Protein AF-A0A1B9MXM8-F1 (afdb_monomer_lite)

pLDDT: mean 85.86, std 11.59, range [47.12, 95.81]

Sequence (117 aa):
MNIDLSWLSRQSGGNKYLLGYLFISTKNNDLFGFISNVSNIQEVKENRKIFLTEQAITQIMEQDETFGALVGGEFLYFAMPIIIEALKVFQVEDKIYLDKNSIIILYENDDTQKILI

Foldseek 3Di:
DAQDCVQQADDDPHFGKHKWFKWWFADPNDIWIWTARDQDPVPGDQSRIATEDPVRVVQCQVQPPDPHFDPPDRTRGRRFIKMKGPFDWDDDDSHIYTDQAIWIWTDDDPDIGITGD

Structure (mmCIF,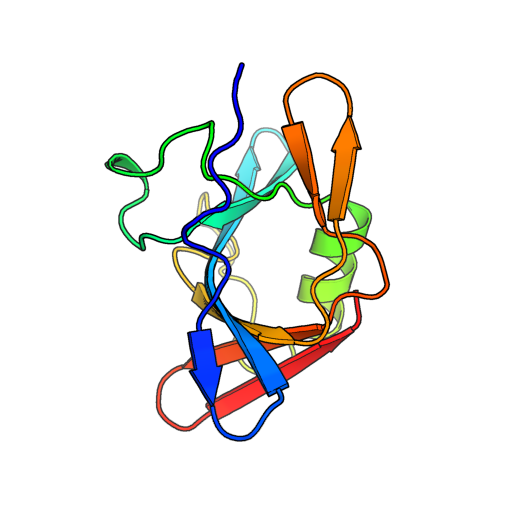 N/CA/C/O backbone):
data_AF-A0A1B9MXM8-F1
#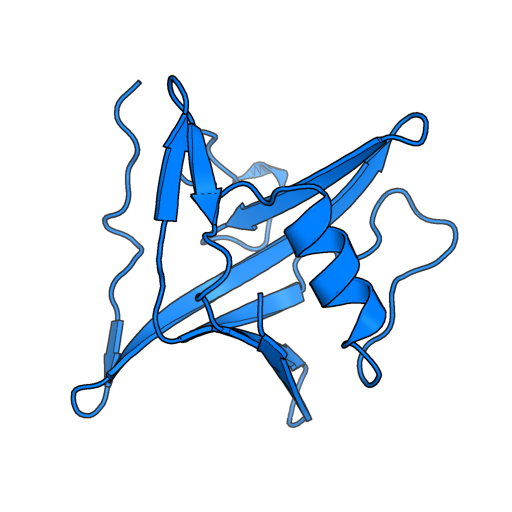
_entry.id   AF-A0A1B9MXM8-F1
#
loop_
_atom_site.group_PDB
_atom_site.id
_atom_site.type_symbol
_atom_site.label_atom_id
_atom_site.label_alt_id
_atom_site.label_comp_id
_atom_site.label_asym_id
_atom_site.label_entity_id
_atom_site.label_seq_id
_atom_site.pdbx_PDB_ins_code
_atom_site.Cartn_x
_atom_site.Cartn_y
_atom_site.Cartn_z
_atom_site.occupancy
_atom_site.B_iso_or_equiv
_atom_site.auth_seq_id
_atom_site.auth_comp_id
_atom_site.auth_asym_id
_atom_site.auth_atom_id
_atom_site.pdbx_PDB_model_num
ATOM 1 N N . MET A 1 1 ? -13.540 18.346 4.645 1.00 57.53 1 MET A N 1
ATOM 2 C CA . MET A 1 1 ? -12.063 18.411 4.589 1.00 57.53 1 MET A CA 1
ATOM 3 C C . MET A 1 1 ? -11.650 18.420 3.120 1.00 57.53 1 MET A C 1
ATOM 5 O O . MET A 1 1 ? -12.241 17.662 2.366 1.00 57.53 1 MET A O 1
ATOM 9 N N . ASN A 1 2 ? -10.712 19.274 2.688 1.00 67.88 2 ASN A N 1
ATOM 10 C CA . ASN A 1 2 ? -10.208 19.242 1.305 1.00 67.88 2 ASN A CA 1
ATOM 11 C C . ASN A 1 2 ? -9.070 18.219 1.213 1.00 67.88 2 ASN A C 1
ATOM 13 O O . ASN A 1 2 ? -8.026 18.409 1.846 1.00 67.88 2 ASN A O 1
ATOM 17 N N . ILE A 1 3 ? -9.281 17.140 0.457 1.00 67.00 3 ILE A N 1
ATOM 18 C CA . ILE A 1 3 ? -8.245 16.136 0.205 1.00 67.00 3 ILE A CA 1
ATOM 19 C C . ILE A 1 3 ? -7.244 16.704 -0.809 1.00 67.00 3 ILE A C 1
ATOM 21 O O . ILE A 1 3 ? -7.630 17.206 -1.865 1.00 67.00 3 ILE A O 1
ATOM 25 N N . ASP A 1 4 ? -5.957 16.653 -0.473 1.00 72.50 4 ASP A N 1
ATOM 26 C CA . ASP A 1 4 ? -4.874 17.130 -1.328 1.00 72.50 4 ASP A CA 1
ATOM 27 C C . ASP A 1 4 ? -4.276 15.954 -2.098 1.00 72.50 4 ASP A C 1
ATOM 29 O O . ASP A 1 4 ? -3.526 15.142 -1.556 1.00 72.50 4 ASP A O 1
ATOM 33 N N . LEU A 1 5 ? -4.617 15.895 -3.382 1.00 69.25 5 LEU A N 1
ATOM 34 C CA . LEU A 1 5 ? -4.137 14.899 -4.332 1.00 69.25 5 LEU A CA 1
ATOM 35 C C . LEU A 1 5 ? -3.076 15.449 -5.293 1.00 69.25 5 LEU A C 1
ATOM 37 O O . LEU A 1 5 ? -2.726 14.792 -6.268 1.00 69.25 5 LEU A O 1
ATOM 41 N N . SER A 1 6 ? -2.546 16.651 -5.053 1.00 72.19 6 SER A N 1
ATOM 42 C CA . SER A 1 6 ? -1.551 17.266 -5.948 1.00 72.19 6 SER A CA 1
ATOM 43 C C . SER A 1 6 ? -0.243 16.472 -6.032 1.00 72.19 6 SER A C 1
ATOM 45 O O . SER A 1 6 ? 0.456 16.520 -7.043 1.00 72.19 6 SER A O 1
ATOM 47 N N . TRP A 1 7 ? 0.056 15.677 -5.003 1.00 69.38 7 TRP A N 1
ATOM 48 C CA . TRP A 1 7 ? 1.182 14.747 -4.985 1.00 69.38 7 TRP A CA 1
ATOM 49 C C . TRP A 1 7 ? 0.982 13.535 -5.913 1.00 69.38 7 TRP A C 1
ATOM 51 O O . TRP A 1 7 ? 1.947 12.828 -6.196 1.00 69.38 7 TRP A O 1
ATOM 61 N N . LEU A 1 8 ? -0.234 13.318 -6.435 1.00 60.56 8 LEU A N 1
ATOM 62 C CA . LEU A 1 8 ? -0.593 12.178 -7.279 1.00 60.56 8 LEU A CA 1
ATOM 63 C C . LEU A 1 8 ? -0.211 12.332 -8.766 1.00 60.56 8 LEU A C 1
ATOM 65 O O . LEU A 1 8 ? -0.899 11.808 -9.641 1.00 60.56 8 LEU A O 1
ATOM 69 N N . SER A 1 9 ? 0.833 13.066 -9.142 1.00 55.34 9 SER A N 1
ATOM 70 C CA . SER A 1 9 ? 1.226 13.035 -10.558 1.00 55.34 9 SER A CA 1
ATOM 71 C C . SER A 1 9 ? 2.718 13.197 -10.777 1.00 55.34 9 SER A C 1
ATOM 73 O O . SER A 1 9 ? 3.280 14.283 -10.669 1.00 55.34 9 SER A O 1
ATOM 75 N N . ARG A 1 10 ? 3.355 12.090 -11.166 1.00 59.75 10 ARG A N 1
ATOM 76 C CA . ARG A 1 10 ? 4.565 12.117 -11.984 1.00 59.75 10 ARG A CA 1
ATOM 77 C C . ARG A 1 10 ? 4.245 11.489 -13.338 1.00 59.75 10 ARG A C 1
ATOM 79 O O . ARG A 1 10 ? 3.444 10.562 -13.437 1.00 59.75 10 ARG A O 1
ATOM 86 N N . GLN A 1 11 ? 4.821 12.057 -14.391 1.00 53.09 11 GLN A N 1
ATOM 87 C CA . GLN A 1 11 ? 4.706 11.547 -15.754 1.00 53.09 11 GLN A CA 1
ATOM 88 C C . GLN A 1 11 ? 6.096 11.118 -16.215 1.00 53.09 11 GLN A C 1
ATOM 90 O O . GLN A 1 11 ? 7.030 11.916 -16.168 1.00 53.09 11 GLN A O 1
ATOM 95 N N . SER A 1 12 ? 6.221 9.879 -16.684 1.00 47.12 12 SER A N 1
ATOM 96 C CA . SER A 1 12 ? 7.363 9.430 -17.483 1.00 47.12 12 SER A CA 1
ATOM 97 C C . SER A 1 12 ? 6.816 8.670 -18.684 1.00 47.12 12 SER A C 1
ATOM 99 O O . SER A 1 12 ? 5.977 7.785 -18.528 1.00 47.12 12 SER A O 1
ATOM 101 N N . GLY A 1 13 ? 7.216 9.066 -19.893 1.00 49.84 13 GLY A N 1
ATOM 102 C CA . GLY A 1 13 ? 6.861 8.349 -21.125 1.00 49.84 13 GLY A CA 1
ATOM 103 C C . GLY A 1 13 ? 5.360 8.225 -21.443 1.00 49.84 13 GLY A C 1
ATOM 104 O O . GLY A 1 13 ? 4.991 7.347 -22.212 1.00 49.84 13 GLY A O 1
ATOM 105 N N . GLY A 1 14 ? 4.486 9.063 -20.870 1.00 52.28 14 GLY A N 1
ATOM 106 C CA . GLY A 1 14 ? 3.036 9.048 -21.131 1.00 52.28 14 GLY A CA 1
ATOM 107 C C . GLY A 1 14 ? 2.195 8.185 -20.180 1.00 52.28 14 GLY A C 1
ATOM 108 O O . GLY A 1 14 ? 0.975 8.348 -20.150 1.00 52.28 14 GLY A O 1
ATOM 109 N N . ASN A 1 15 ? 2.816 7.356 -19.336 1.00 55.47 15 ASN A N 1
ATOM 110 C CA . ASN A 1 15 ? 2.116 6.620 -18.282 1.00 55.47 15 ASN A CA 1
ATOM 111 C C . ASN A 1 15 ? 2.106 7.433 -16.982 1.00 55.47 15 ASN A C 1
ATOM 113 O O . ASN A 1 15 ? 3.148 7.868 -16.486 1.00 55.47 15 ASN A O 1
ATOM 117 N N . LYS A 1 16 ? 0.908 7.658 -16.430 1.00 65.69 16 LYS A N 1
ATOM 118 C CA . LYS A 1 16 ? 0.740 8.255 -15.100 1.00 65.69 16 LYS A CA 1
ATOM 119 C C . LYS A 1 16 ? 0.955 7.162 -14.061 1.00 65.69 16 LYS A C 1
ATOM 121 O O . LYS A 1 16 ? 0.172 6.216 -14.008 1.00 65.69 16 LYS A O 1
ATOM 126 N N . TYR A 1 17 ? 1.991 7.315 -13.251 1.00 76.81 17 TYR A N 1
ATOM 127 C CA . TYR A 1 17 ? 2.253 6.453 -12.106 1.00 76.81 17 TYR A CA 1
ATOM 128 C C . TYR A 1 17 ? 2.478 7.300 -10.861 1.00 76.81 17 TYR A C 1
ATOM 130 O O . TYR A 1 17 ? 2.792 8.495 -10.935 1.00 76.81 17 TYR A O 1
ATOM 138 N N . LEU A 1 18 ? 2.304 6.665 -9.710 1.00 83.06 18 LEU A N 1
ATOM 139 C CA . LEU A 1 18 ? 2.455 7.294 -8.408 1.00 83.06 18 LEU A CA 1
ATOM 140 C C . LEU A 1 18 ? 3.544 6.612 -7.632 1.00 83.06 18 LEU A C 1
ATOM 142 O O . LEU A 1 18 ? 3.577 5.394 -7.609 1.00 83.06 18 LEU A O 1
ATOM 146 N N . LEU A 1 19 ? 4.376 7.396 -6.964 1.00 88.81 19 LEU A N 1
ATOM 147 C CA . LEU A 1 19 ? 5.274 6.874 -5.950 1.00 88.81 19 LEU A CA 1
ATOM 148 C C . LEU A 1 19 ? 4.643 7.126 -4.589 1.00 88.81 19 LEU A C 1
ATOM 150 O O . LEU A 1 19 ? 4.104 8.210 -4.343 1.00 88.81 19 LEU A O 1
ATOM 154 N N . GLY A 1 20 ? 4.721 6.137 -3.717 1.00 92.12 20 GLY A N 1
ATOM 155 C CA . GLY A 1 20 ? 4.204 6.247 -2.368 1.00 92.12 20 GLY A CA 1
ATOM 156 C C . GLY A 1 20 ? 4.820 5.219 -1.443 1.00 92.12 20 GLY A C 1
ATOM 157 O O . GLY A 1 20 ? 5.712 4.462 -1.816 1.00 92.12 20 GLY A O 1
ATOM 158 N N . TYR A 1 21 ? 4.302 5.217 -0.227 1.00 94.44 21 TYR A N 1
ATOM 159 C CA . TYR A 1 21 ? 4.673 4.297 0.826 1.00 94.44 21 TYR A CA 1
ATOM 160 C C . TYR A 1 21 ? 3.406 3.656 1.372 1.00 94.44 21 TYR A C 1
ATOM 162 O O . TYR A 1 21 ? 2.449 4.354 1.725 1.00 94.44 21 TYR A O 1
ATOM 170 N N . LEU A 1 22 ? 3.410 2.331 1.409 1.00 95.81 22 LEU A N 1
ATOM 171 C CA . LEU A 1 22 ? 2.351 1.495 1.936 1.00 95.81 22 LEU A CA 1
ATOM 172 C C . LEU A 1 22 ? 2.564 1.274 3.435 1.00 95.81 22 LEU A C 1
ATOM 174 O O . LEU A 1 22 ? 3.636 0.859 3.883 1.00 95.81 22 LEU A O 1
ATOM 178 N N . PHE A 1 23 ? 1.509 1.534 4.197 1.00 95.69 23 PHE A N 1
ATOM 179 C CA . PHE A 1 23 ? 1.421 1.230 5.615 1.00 95.69 23 PHE A CA 1
ATOM 180 C C . PHE A 1 23 ? 0.230 0.307 5.823 1.00 95.69 23 PHE A C 1
ATOM 182 O O . PHE A 1 23 ? -0.890 0.677 5.477 1.00 95.69 23 PHE A O 1
ATOM 189 N N . ILE A 1 24 ? 0.466 -0.870 6.393 1.00 95.31 24 ILE A N 1
ATOM 190 C CA . ILE A 1 24 ? -0.578 -1.805 6.813 1.00 95.31 24 ILE A CA 1
ATOM 191 C C . ILE A 1 24 ? -0.245 -2.239 8.233 1.00 95.31 24 ILE A C 1
ATOM 193 O O . ILE A 1 24 ? 0.864 -2.702 8.503 1.00 95.31 24 ILE A O 1
ATOM 197 N N . SER A 1 25 ? -1.200 -2.093 9.140 1.00 92.94 25 SER A N 1
ATOM 198 C CA . SER A 1 25 ? -1.082 -2.496 10.535 1.00 92.94 25 SER A CA 1
ATOM 199 C C . SER A 1 25 ? -2.295 -3.287 10.990 1.00 92.94 25 SER A C 1
ATOM 201 O O . SER A 1 25 ? -3.371 -3.241 10.390 1.00 92.94 25 SER A O 1
ATOM 203 N N . THR A 1 26 ? -2.096 -4.018 12.081 1.00 89.19 26 THR A N 1
ATOM 204 C CA . THR A 1 26 ? -3.183 -4.666 12.810 1.00 89.19 26 THR A CA 1
ATOM 205 C C . THR A 1 26 ? -3.327 -3.979 14.158 1.00 89.19 26 THR A C 1
ATOM 207 O O . THR A 1 26 ? -2.344 -3.762 14.869 1.00 89.19 26 THR A O 1
ATOM 210 N N . LYS A 1 27 ? -4.553 -3.616 14.531 1.00 81.81 27 LYS A N 1
ATOM 211 C CA . LYS A 1 27 ? -4.843 -3.084 15.864 1.00 81.81 27 LYS A CA 1
ATOM 212 C C . LYS A 1 27 ? -6.139 -3.692 16.363 1.00 81.81 27 LYS A C 1
ATOM 214 O O . LYS A 1 27 ? -7.173 -3.513 15.742 1.00 81.81 27 LYS A O 1
ATOM 219 N N . ASN A 1 28 ? -6.086 -4.393 17.495 1.00 83.69 28 ASN A N 1
ATOM 220 C CA . ASN A 1 28 ? -7.243 -5.087 18.077 1.00 83.69 28 ASN A CA 1
ATOM 221 C C . ASN A 1 28 ? -7.922 -6.086 17.115 1.00 83.69 28 ASN A C 1
ATOM 223 O O . ASN A 1 28 ? -9.140 -6.204 17.127 1.00 83.69 28 ASN A O 1
ATOM 227 N N . ASN A 1 29 ? -7.136 -6.810 16.312 1.00 81.19 29 ASN A N 1
ATOM 228 C CA . ASN A 1 29 ? -7.592 -7.700 15.230 1.00 81.19 29 ASN A CA 1
ATOM 229 C C . ASN A 1 29 ? -8.222 -7.002 14.012 1.00 81.19 29 ASN A C 1
ATOM 231 O O . ASN A 1 29 ? -8.575 -7.696 13.064 1.00 81.19 29 ASN A O 1
ATOM 235 N N . ASP A 1 30 ? -8.291 -5.670 13.987 1.00 86.25 30 ASP A N 1
ATOM 236 C CA . ASP A 1 30 ? -8.740 -4.931 12.810 1.00 86.25 30 ASP A CA 1
ATOM 237 C C . ASP A 1 30 ? -7.549 -4.607 11.899 1.00 86.25 30 ASP A C 1
ATOM 239 O O . ASP A 1 30 ? -6.505 -4.121 12.358 1.00 86.25 30 ASP A O 1
ATOM 243 N N . LEU A 1 31 ? -7.714 -4.864 10.599 1.00 90.69 31 LEU A N 1
ATOM 244 C CA . LEU A 1 31 ? -6.755 -4.484 9.566 1.00 90.69 31 LEU A CA 1
ATOM 245 C C . LEU A 1 31 ? -6.964 -3.024 9.174 1.00 90.69 31 LEU A C 1
ATOM 247 O O . LEU A 1 31 ? -8.055 -2.605 8.789 1.00 90.69 31 LEU A O 1
ATOM 251 N N . PHE A 1 32 ? -5.887 -2.249 9.228 1.00 92.81 32 PHE A N 1
ATOM 252 C CA . PHE A 1 32 ? -5.878 -0.868 8.780 1.00 92.81 32 PHE A CA 1
ATOM 253 C C . PHE A 1 32 ? -4.739 -0.652 7.796 1.00 92.81 32 PHE A C 1
ATOM 255 O O . PHE A 1 32 ? -3.610 -1.071 8.036 1.00 92.81 32 PHE A O 1
ATOM 262 N N . GLY A 1 33 ? -5.024 0.033 6.692 1.00 95.31 33 GLY A N 1
ATOM 263 C CA . GLY A 1 33 ? -4.029 0.281 5.665 1.00 95.31 33 GLY A CA 1
ATOM 264 C C . GLY A 1 33 ? -4.245 1.604 4.957 1.00 95.31 33 GLY A C 1
ATOM 265 O O . GLY A 1 33 ? -5.378 2.038 4.734 1.00 95.31 33 GLY A O 1
ATOM 266 N N . PHE A 1 34 ? -3.146 2.261 4.605 1.00 95.75 34 PHE A N 1
ATOM 267 C CA . PHE A 1 34 ? -3.168 3.461 3.785 1.00 95.75 34 PHE A CA 1
ATOM 268 C C . PHE A 1 34 ? -1.870 3.630 2.998 1.00 95.75 34 PHE A C 1
ATOM 270 O O . PHE A 1 34 ? -0.814 3.104 3.347 1.00 95.75 34 PHE A O 1
ATOM 277 N N . ILE A 1 35 ? -1.966 4.434 1.947 1.00 94.88 35 ILE A N 1
ATOM 278 C CA . ILE A 1 35 ? -0.847 4.889 1.137 1.00 94.88 35 ILE A CA 1
ATOM 279 C C . ILE A 1 35 ? -0.602 6.365 1.432 1.00 94.88 35 ILE A C 1
ATOM 281 O O . ILE A 1 35 ? -1.543 7.162 1.515 1.00 94.88 35 ILE A O 1
ATOM 285 N N . SER A 1 36 ? 0.671 6.721 1.565 1.00 93.62 36 SER A N 1
ATOM 286 C CA . SER A 1 36 ? 1.144 8.080 1.816 1.00 93.62 36 SER A CA 1
ATOM 287 C C . SER A 1 36 ? 2.250 8.472 0.839 1.00 93.62 36 SER A C 1
ATOM 289 O O . SER A 1 36 ? 2.964 7.630 0.300 1.00 93.62 36 SER A O 1
ATOM 291 N N . ASN A 1 37 ? 2.428 9.776 0.646 1.00 90.62 37 ASN A N 1
ATOM 292 C CA . ASN A 1 37 ? 3.520 10.343 -0.142 1.00 90.62 37 ASN A CA 1
ATOM 293 C C . ASN A 1 37 ? 4.834 10.504 0.651 1.00 90.62 37 ASN A C 1
ATOM 295 O O . ASN A 1 37 ? 5.848 10.904 0.080 1.00 90.62 37 ASN A O 1
ATOM 299 N N . VAL A 1 38 ? 4.808 10.244 1.962 1.00 92.12 38 VAL A N 1
ATOM 300 C CA . VAL A 1 38 ? 5.965 10.294 2.871 1.00 92.12 38 VAL A CA 1
ATOM 301 C C . VAL A 1 38 ? 6.114 8.973 3.622 1.00 92.12 38 VAL A C 1
ATOM 303 O O . VAL A 1 38 ? 5.111 8.346 3.969 1.00 92.12 38 VAL A O 1
ATOM 306 N N . SER A 1 39 ? 7.361 8.574 3.880 1.00 93.56 39 SER A N 1
ATOM 307 C CA . SER A 1 39 ? 7.718 7.336 4.586 1.00 93.56 39 SER A CA 1
ATOM 308 C C . SER A 1 39 ? 7.714 7.476 6.109 1.00 93.56 39 SER A C 1
ATOM 310 O O . SER A 1 39 ? 7.615 6.479 6.818 1.00 93.56 39 SER A O 1
ATOM 312 N N . ASN A 1 40 ? 7.800 8.698 6.642 1.00 93.25 40 ASN A N 1
ATOM 313 C CA . ASN A 1 40 ? 7.706 8.930 8.079 1.00 93.25 40 ASN A CA 1
ATOM 314 C C . ASN A 1 40 ? 6.236 9.020 8.509 1.00 93.25 40 ASN A C 1
ATOM 316 O O . ASN A 1 40 ? 5.555 9.995 8.188 1.00 93.25 40 ASN A O 1
ATOM 320 N N . ILE A 1 41 ? 5.764 8.037 9.284 1.00 89.94 41 ILE A N 1
ATOM 321 C CA . ILE A 1 41 ? 4.369 7.962 9.744 1.00 89.94 41 ILE A CA 1
ATOM 322 C C . ILE A 1 41 ? 3.923 9.200 10.544 1.00 89.94 41 ILE A C 1
ATOM 324 O O . ILE A 1 41 ? 2.758 9.586 10.482 1.00 89.94 41 ILE A O 1
ATOM 32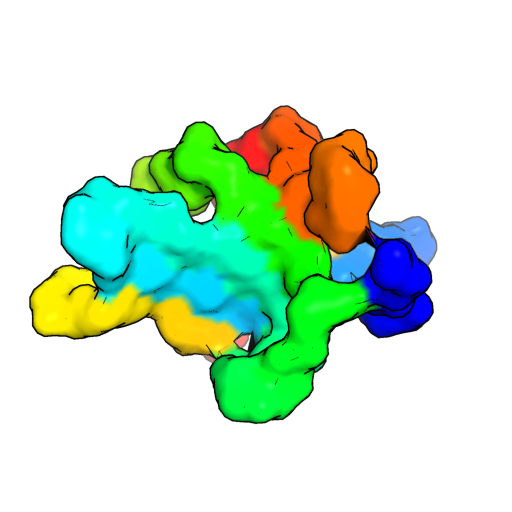8 N N . GLN A 1 42 ? 4.847 9.863 11.249 1.00 91.88 42 GLN A N 1
ATOM 329 C CA . GLN A 1 42 ? 4.564 11.060 12.054 1.00 91.88 42 GLN A CA 1
ATOM 330 C C . GLN A 1 42 ? 4.318 12.309 11.193 1.00 91.88 42 GLN A C 1
ATOM 332 O O . GLN A 1 42 ? 3.700 13.267 11.651 1.00 91.88 42 GLN A O 1
ATOM 337 N N . GLU A 1 43 ? 4.781 12.299 9.942 1.00 92.56 43 GLU A N 1
ATOM 338 C CA . GLU A 1 43 ? 4.607 13.391 8.979 1.00 92.56 43 GLU A CA 1
ATOM 339 C C . GLU A 1 43 ? 3.380 13.189 8.076 1.00 92.56 43 GLU A C 1
ATOM 341 O O . GLU A 1 43 ? 3.025 14.076 7.290 1.00 92.56 43 GLU A O 1
ATOM 346 N N . VAL A 1 44 ? 2.715 12.032 8.176 1.00 91.25 44 VAL A N 1
ATOM 347 C CA . VAL A 1 44 ? 1.554 11.703 7.350 1.00 91.25 44 VAL A CA 1
ATOM 348 C C . VAL A 1 44 ? 0.380 12.593 7.736 1.00 91.25 44 VAL A C 1
ATOM 350 O O . VAL A 1 44 ? -0.154 12.530 8.843 1.00 91.25 44 VAL A O 1
ATOM 353 N N . LYS A 1 45 ? -0.080 13.394 6.776 1.00 88.81 45 LYS A N 1
ATOM 354 C CA . LYS A 1 45 ? -1.281 14.219 6.927 1.00 88.81 45 LYS A CA 1
ATOM 355 C C . LYS A 1 45 ? -2.516 13.417 6.535 1.00 88.81 45 LYS A C 1
ATOM 357 O O . LYS A 1 45 ? -2.520 12.779 5.487 1.00 88.81 45 LYS A O 1
ATOM 362 N N . GLU A 1 46 ? -3.580 13.504 7.331 1.00 84.81 46 GLU A N 1
ATOM 363 C CA . GLU A 1 46 ? -4.832 12.770 7.084 1.00 84.81 46 GLU A CA 1
ATOM 364 C C . GLU A 1 46 ? -5.414 13.055 5.693 1.00 84.81 46 GLU A C 1
ATOM 366 O O . GLU A 1 46 ? -5.794 12.144 4.964 1.00 84.81 46 GLU A O 1
ATOM 371 N N . ASN A 1 47 ? -5.371 14.318 5.264 1.00 83.81 47 ASN A N 1
ATOM 372 C CA . ASN A 1 47 ? -5.850 14.750 3.953 1.00 83.81 47 ASN A CA 1
ATOM 373 C C . ASN A 1 47 ? -4.918 14.380 2.780 1.00 83.81 47 ASN A C 1
ATOM 375 O O . ASN A 1 47 ? -5.121 14.875 1.672 1.00 83.81 47 ASN A O 1
ATOM 379 N N . ARG A 1 48 ? -3.889 13.559 3.021 1.00 85.75 48 ARG A N 1
ATOM 380 C CA . ARG A 1 48 ? -2.954 13.015 2.022 1.00 85.75 48 ARG A CA 1
ATOM 381 C C . ARG A 1 48 ? -2.839 11.488 2.102 1.00 85.75 48 ARG A C 1
ATOM 383 O O . ARG A 1 48 ? -1.879 10.923 1.587 1.00 85.75 48 ARG A O 1
ATOM 390 N N . LYS A 1 49 ? -3.809 10.825 2.737 1.00 92.69 49 LYS A N 1
ATOM 391 C CA . LYS A 1 49 ? -3.916 9.364 2.768 1.00 92.69 49 LYS A CA 1
ATOM 392 C C . LYS A 1 49 ? -4.849 8.869 1.668 1.00 92.69 49 LYS A C 1
ATOM 394 O O . LYS A 1 49 ? -5.929 9.425 1.473 1.00 92.69 49 LYS A O 1
ATOM 399 N N . ILE A 1 50 ? -4.449 7.790 1.002 1.00 93.50 50 ILE A N 1
ATOM 400 C CA . ILE A 1 50 ? -5.378 6.917 0.278 1.00 93.50 50 ILE A CA 1
ATOM 401 C C . ILE A 1 50 ? -5.583 5.691 1.157 1.00 93.50 50 ILE A C 1
ATOM 403 O O . ILE A 1 50 ? -4.649 4.925 1.372 1.00 93.50 50 ILE A O 1
ATOM 407 N N . PHE A 1 51 ? -6.779 5.530 1.700 1.00 95.12 51 PHE A N 1
ATOM 408 C CA . PHE A 1 51 ? -7.127 4.405 2.553 1.00 95.12 51 PHE A CA 1
ATOM 409 C C . PHE A 1 51 ? -7.296 3.130 1.732 1.00 95.12 51 PHE A C 1
ATOM 411 O O . PHE A 1 51 ? -7.703 3.153 0.568 1.00 95.12 51 PHE A O 1
ATOM 418 N N . LEU A 1 52 ? -6.999 2.005 2.364 1.00 95.62 52 LEU A N 1
ATOM 419 C CA . LEU A 1 52 ? -7.250 0.685 1.817 1.00 95.62 52 LEU A CA 1
ATOM 420 C C . LEU A 1 52 ? -8.490 0.104 2.482 1.00 95.62 52 LEU A C 1
ATOM 422 O O . LEU A 1 52 ? -8.706 0.267 3.684 1.00 95.62 52 LEU A O 1
ATOM 426 N N . THR A 1 53 ? -9.318 -0.559 1.685 1.00 94.75 53 THR A N 1
ATOM 427 C CA . THR A 1 53 ? -10.347 -1.441 2.228 1.00 94.75 53 THR A CA 1
ATOM 428 C C . THR A 1 53 ? -9.686 -2.707 2.762 1.00 94.75 53 THR A C 1
ATOM 430 O O . THR A 1 53 ? -8.586 -3.067 2.343 1.00 94.75 53 THR A O 1
ATOM 433 N N . GLU A 1 54 ? -10.370 -3.414 3.657 1.00 93.62 54 GLU A N 1
ATOM 434 C CA . GLU A 1 54 ? -9.895 -4.710 4.148 1.00 93.62 54 GLU A CA 1
ATOM 435 C C . GLU A 1 54 ? -9.657 -5.691 2.992 1.00 93.62 54 GLU A C 1
ATOM 437 O O . GLU A 1 54 ? -8.607 -6.315 2.928 1.00 93.62 54 GLU A O 1
ATOM 442 N N . GLN A 1 55 ? -10.558 -5.721 2.002 1.00 93.25 55 GLN A N 1
ATOM 443 C CA . GLN A 1 55 ? -10.392 -6.534 0.795 1.00 93.25 55 GLN A CA 1
ATOM 444 C C . GLN A 1 55 ? -9.088 -6.216 0.046 1.00 93.25 55 GLN A C 1
ATOM 446 O O . GLN A 1 55 ? -8.375 -7.138 -0.342 1.00 93.25 55 GLN A O 1
ATOM 451 N N . ALA A 1 56 ? -8.762 -4.931 -0.135 1.00 94.62 56 ALA A N 1
ATOM 452 C CA . ALA A 1 56 ? -7.523 -4.529 -0.796 1.00 94.62 56 ALA A CA 1
ATOM 453 C C . ALA A 1 56 ? -6.286 -4.961 0.008 1.00 94.62 56 ALA A C 1
ATOM 455 O O . ALA A 1 56 ? -5.299 -5.407 -0.568 1.00 94.62 56 ALA A O 1
ATOM 456 N N . ILE A 1 57 ? -6.344 -4.863 1.341 1.00 94.88 57 ILE A N 1
ATOM 457 C CA . ILE A 1 57 ? -5.273 -5.327 2.235 1.00 94.88 57 ILE A CA 1
ATOM 458 C C . ILE A 1 57 ? -5.084 -6.841 2.106 1.00 94.88 57 ILE A C 1
ATOM 460 O O . ILE A 1 57 ? -3.958 -7.296 1.918 1.00 94.88 57 ILE A O 1
ATOM 464 N N . THR A 1 58 ? -6.170 -7.614 2.154 1.00 92.44 58 THR A N 1
ATOM 465 C CA . THR A 1 58 ? -6.126 -9.071 1.988 1.00 92.44 58 THR A CA 1
ATOM 466 C C . THR A 1 58 ? -5.518 -9.455 0.643 1.00 92.44 58 THR A C 1
ATOM 468 O O . THR A 1 58 ? -4.608 -10.274 0.606 1.00 92.44 58 THR A O 1
ATOM 471 N N . GLN A 1 59 ? -5.935 -8.808 -0.450 1.00 93.38 59 GLN A N 1
ATOM 472 C CA . GLN A 1 59 ? -5.376 -9.061 -1.782 1.00 93.38 59 GLN A CA 1
ATOM 473 C C . GLN A 1 59 ? -3.878 -8.759 -1.870 1.00 93.38 59 GLN A C 1
ATOM 475 O O . GLN A 1 59 ? -3.167 -9.486 -2.559 1.00 93.38 59 GLN A O 1
ATOM 480 N N . ILE A 1 60 ? -3.402 -7.707 -1.192 1.00 94.12 60 ILE A N 1
ATOM 481 C CA . ILE A 1 60 ? -1.969 -7.399 -1.109 1.00 94.12 60 ILE A CA 1
ATOM 482 C C . ILE A 1 60 ? -1.233 -8.533 -0.403 1.00 94.12 60 ILE A C 1
ATOM 484 O O . ILE A 1 60 ? -0.257 -9.049 -0.935 1.00 94.12 60 ILE A O 1
ATOM 488 N N . MET A 1 61 ? -1.721 -8.940 0.768 1.00 91.81 61 MET A N 1
ATOM 489 C CA . MET A 1 61 ? -1.077 -9.972 1.580 1.00 91.81 61 MET A CA 1
ATOM 490 C C . MET A 1 61 ? -1.073 -11.348 0.905 1.00 91.81 61 MET A C 1
ATOM 492 O O . MET A 1 61 ? -0.108 -12.086 1.048 1.00 91.81 61 MET A O 1
ATOM 496 N N . GLU A 1 62 ? -2.138 -11.706 0.185 1.00 92.19 62 GLU A N 1
ATOM 497 C CA . GLU A 1 62 ? -2.245 -12.998 -0.506 1.00 92.19 62 GLU A CA 1
ATOM 498 C C . GLU A 1 62 ? -1.372 -13.083 -1.766 1.00 92.19 62 GLU A C 1
ATOM 500 O O . GLU A 1 62 ? -0.935 -14.173 -2.124 1.00 92.19 62 GLU A O 1
ATOM 505 N N . GLN A 1 63 ? -1.132 -11.957 -2.448 1.00 93.31 63 GLN A N 1
ATOM 506 C CA . GLN A 1 63 ? -0.334 -11.902 -3.683 1.00 93.31 63 GLN A CA 1
ATOM 507 C C . GLN A 1 63 ? 1.145 -11.562 -3.448 1.00 93.31 63 GLN A C 1
ATOM 509 O O . GLN A 1 63 ? 1.949 -11.649 -4.383 1.00 93.31 63 GLN A O 1
ATOM 514 N N . ASP A 1 64 ? 1.516 -11.124 -2.244 1.00 91.19 64 ASP A N 1
ATOM 515 C CA . ASP A 1 64 ? 2.905 -10.838 -1.906 1.00 91.19 64 ASP A CA 1
ATOM 516 C C . ASP A 1 64 ? 3.658 -12.112 -1.509 1.00 91.19 64 ASP A C 1
ATOM 518 O O . ASP A 1 64 ? 3.662 -12.542 -0.356 1.00 91.19 64 ASP A O 1
ATOM 522 N N . GLU A 1 65 ? 4.331 -12.695 -2.495 1.00 87.12 65 GLU A N 1
ATOM 523 C CA . GLU A 1 65 ? 5.214 -13.851 -2.323 1.00 87.12 65 GLU A CA 1
ATOM 524 C C . GLU A 1 65 ? 6.684 -13.448 -2.100 1.00 87.12 65 GLU A C 1
ATOM 526 O O . GLU A 1 65 ? 7.516 -14.308 -1.804 1.00 87.12 65 GLU A O 1
ATOM 531 N N . THR A 1 66 ? 7.015 -12.159 -2.252 1.00 83.94 66 THR A N 1
ATOM 532 C CA . THR A 1 66 ? 8.402 -11.672 -2.342 1.00 83.94 66 THR A CA 1
ATOM 533 C C . THR A 1 66 ? 8.869 -11.041 -1.041 1.00 83.94 66 THR A C 1
ATOM 535 O O . THR A 1 66 ? 9.913 -11.420 -0.511 1.00 83.94 66 THR A O 1
ATOM 538 N N . PHE A 1 67 ? 8.117 -10.068 -0.529 1.00 84.62 67 PHE A N 1
ATOM 539 C CA . PHE A 1 67 ? 8.548 -9.262 0.614 1.00 84.62 67 PHE A CA 1
ATOM 540 C C . PHE A 1 67 ? 8.009 -9.830 1.927 1.00 84.62 67 PHE A C 1
ATOM 542 O O . PHE A 1 67 ? 8.714 -9.831 2.937 1.00 84.62 67 PHE A O 1
ATOM 549 N N . GLY A 1 68 ? 6.800 -10.393 1.885 1.00 77.75 68 GLY A N 1
ATOM 550 C CA . GLY A 1 68 ? 6.141 -11.023 3.020 1.00 77.75 68 GLY A CA 1
ATOM 551 C C . GLY A 1 68 ? 5.715 -10.017 4.094 1.00 77.75 68 GLY A C 1
ATOM 552 O O . GLY A 1 68 ? 6.319 -8.966 4.305 1.00 77.75 68 GLY A O 1
ATOM 553 N N . ALA A 1 69 ? 4.653 -10.348 4.824 1.00 79.00 69 ALA A N 1
ATOM 554 C CA . ALA A 1 69 ? 4.210 -9.528 5.946 1.00 79.00 69 ALA A CA 1
ATOM 555 C C . ALA A 1 69 ? 5.111 -9.730 7.179 1.00 79.00 69 ALA A C 1
ATOM 557 O O . ALA A 1 69 ? 5.458 -10.858 7.542 1.00 79.00 69 ALA A O 1
ATOM 558 N N . LEU A 1 70 ? 5.427 -8.642 7.887 1.00 76.31 70 LEU A N 1
ATOM 559 C CA . LEU A 1 70 ? 6.116 -8.709 9.176 1.00 76.31 70 LEU A CA 1
ATOM 560 C C . LEU A 1 70 ? 5.188 -9.313 10.242 1.00 76.31 70 LEU A C 1
ATOM 562 O O . LEU A 1 70 ? 4.142 -8.755 10.570 1.00 76.31 70 LEU A O 1
ATOM 566 N N . VAL A 1 71 ? 5.580 -10.450 10.821 1.00 70.62 71 VAL A N 1
ATOM 567 C CA . VAL A 1 71 ? 4.799 -11.137 11.862 1.00 70.62 71 VAL A CA 1
ATOM 568 C C . VAL A 1 71 ? 5.327 -10.773 13.254 1.00 70.62 71 VAL A C 1
ATOM 570 O O . VAL A 1 71 ? 6.528 -10.833 13.508 1.00 70.62 71 VAL A O 1
ATOM 573 N N . GLY A 1 72 ? 4.423 -10.427 14.178 1.00 66.94 72 GLY A N 1
ATOM 574 C CA . GLY A 1 72 ? 4.741 -10.154 15.590 1.00 66.94 72 GLY A CA 1
ATOM 575 C C . GLY A 1 72 ? 4.961 -8.678 15.949 1.00 66.94 72 GLY A C 1
ATOM 576 O O . GLY A 1 72 ? 5.161 -8.371 17.124 1.00 66.94 72 GLY A O 1
ATOM 577 N N . GLY A 1 73 ? 4.897 -7.772 14.969 1.00 74.19 73 GLY A N 1
ATOM 578 C CA . GLY A 1 73 ? 4.890 -6.319 15.168 1.00 74.19 73 GLY A CA 1
ATOM 579 C C . GLY A 1 73 ? 3.498 -5.696 15.003 1.00 74.19 73 GLY A C 1
ATOM 580 O O . GLY A 1 73 ? 2.554 -6.357 14.584 1.00 74.19 73 GLY A O 1
ATOM 581 N N . GLU A 1 74 ? 3.373 -4.400 15.310 1.00 83.44 74 GLU A N 1
ATOM 582 C CA . GLU A 1 74 ? 2.139 -3.627 15.058 1.00 83.44 74 GLU A CA 1
ATOM 583 C C . GLU A 1 74 ? 1.845 -3.498 13.550 1.00 83.44 74 GLU A C 1
ATOM 585 O O . GLU A 1 74 ? 0.687 -3.492 13.127 1.00 83.44 74 GLU A O 1
ATOM 590 N N . PHE A 1 75 ? 2.897 -3.429 12.731 1.00 85.81 75 PHE A N 1
ATOM 591 C CA . PHE A 1 75 ? 2.814 -3.264 11.284 1.00 85.81 75 PHE A CA 1
ATOM 592 C C . PHE A 1 75 ? 3.110 -4.568 10.552 1.00 85.81 75 PHE A C 1
ATOM 594 O O . PHE A 1 75 ? 4.101 -5.227 10.851 1.00 85.81 75 PHE A O 1
ATOM 601 N N . LEU A 1 76 ? 2.282 -4.867 9.552 1.00 90.12 76 LEU A N 1
ATOM 602 C CA . LEU A 1 76 ? 2.523 -5.897 8.543 1.00 90.12 76 LEU A CA 1
ATOM 603 C C . LEU A 1 76 ? 3.414 -5.347 7.423 1.00 90.12 76 LEU A C 1
ATOM 605 O O . LEU A 1 76 ? 4.357 -6.010 7.007 1.00 90.12 76 LEU A O 1
ATOM 609 N N . TYR A 1 77 ? 3.152 -4.104 7.005 1.00 91.50 77 TYR A N 1
ATOM 610 C CA . TYR A 1 77 ? 3.986 -3.330 6.086 1.00 91.50 77 TYR A CA 1
ATOM 611 C C . TYR A 1 77 ? 4.221 -1.950 6.696 1.00 91.50 77 TYR A C 1
ATOM 613 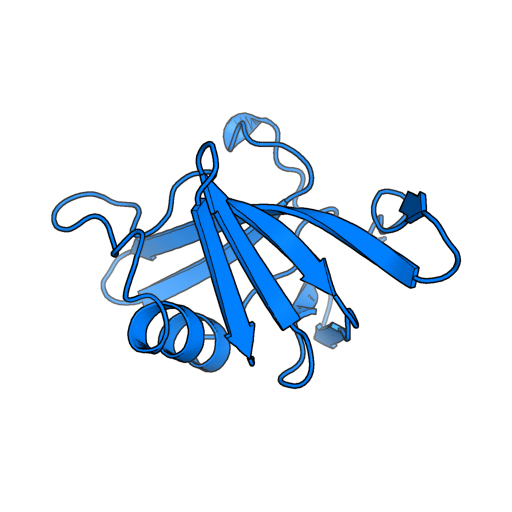O O . TYR A 1 77 ? 3.264 -1.230 6.996 1.00 91.50 77 TYR A O 1
ATOM 621 N N . PHE A 1 78 ? 5.482 -1.567 6.885 1.00 92.50 78 PHE A N 1
ATOM 622 C CA . PHE A 1 78 ? 5.849 -0.256 7.416 1.00 92.50 78 PHE A CA 1
ATOM 623 C C . PHE A 1 78 ? 6.662 0.518 6.386 1.00 92.50 78 PHE A C 1
ATOM 625 O O . PHE A 1 78 ? 7.800 0.159 6.101 1.00 92.50 78 PHE A O 1
ATOM 632 N N . ALA A 1 79 ? 6.071 1.585 5.847 1.00 93.38 79 ALA A N 1
ATOM 633 C CA . ALA A 1 79 ? 6.684 2.423 4.822 1.00 93.38 79 ALA A CA 1
ATOM 634 C C . ALA A 1 79 ? 7.227 1.627 3.615 1.00 93.38 79 ALA A C 1
ATOM 636 O O . ALA A 1 79 ? 8.255 2.001 3.051 1.00 93.38 79 ALA A O 1
ATOM 637 N N . MET A 1 80 ? 6.535 0.554 3.212 1.00 95.00 80 MET A N 1
ATOM 638 C CA . MET A 1 80 ? 6.923 -0.261 2.058 1.00 95.00 80 MET A CA 1
ATOM 639 C C . MET A 1 80 ? 6.837 0.604 0.792 1.00 95.00 80 MET A C 1
ATOM 641 O O . MET A 1 80 ? 5.753 1.126 0.509 1.00 95.00 80 MET A O 1
ATOM 645 N N . PRO A 1 81 ? 7.932 0.824 0.049 1.00 94.19 81 PRO A N 1
ATOM 646 C CA . PRO A 1 81 ? 7.893 1.631 -1.161 1.00 94.19 81 PRO A CA 1
ATOM 647 C C . PRO A 1 81 ? 6.987 0.998 -2.220 1.00 94.19 81 PRO A C 1
ATOM 649 O O . PRO A 1 81 ? 7.026 -0.211 -2.453 1.00 94.19 81 PRO A O 1
ATOM 652 N N . ILE A 1 82 ? 6.154 1.820 -2.860 1.00 94.44 82 ILE A N 1
ATOM 653 C CA . ILE A 1 82 ? 5.232 1.357 -3.897 1.00 94.44 82 ILE A CA 1
ATOM 654 C C . ILE A 1 82 ? 5.180 2.275 -5.113 1.00 94.44 82 ILE A C 1
ATOM 656 O O . ILE A 1 82 ? 5.344 3.497 -5.017 1.00 94.44 82 ILE A O 1
ATOM 660 N N . ILE A 1 83 ? 4.881 1.671 -6.259 1.00 92.06 83 ILE A N 1
ATOM 661 C CA . ILE A 1 83 ? 4.435 2.358 -7.464 1.00 92.06 83 ILE A CA 1
ATOM 662 C C . ILE A 1 83 ? 2.960 2.023 -7.680 1.00 92.06 83 ILE A C 1
ATOM 664 O O . ILE A 1 83 ? 2.600 0.854 -7.684 1.00 92.06 83 ILE A O 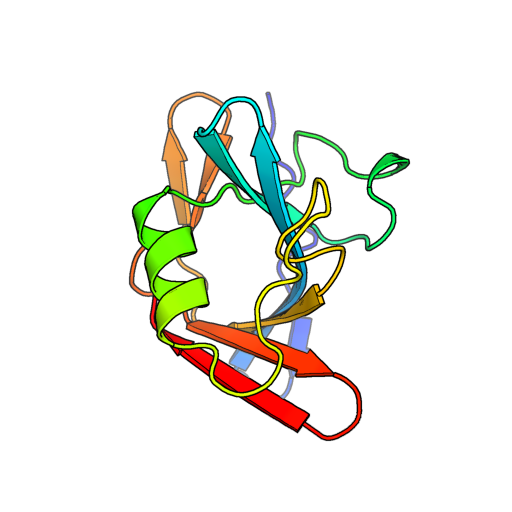1
ATOM 668 N N . ILE A 1 84 ? 2.096 3.015 -7.888 1.00 89.94 84 ILE A N 1
ATOM 669 C CA . ILE A 1 84 ? 0.711 2.759 -8.308 1.00 89.94 84 ILE A CA 1
ATOM 670 C C . ILE A 1 84 ? 0.592 3.016 -9.802 1.00 89.94 84 ILE A C 1
ATOM 672 O O . ILE A 1 84 ? 0.779 4.148 -10.261 1.00 89.94 84 ILE A O 1
ATOM 676 N N . GLU A 1 85 ? 0.233 1.977 -10.546 1.00 88.44 85 GLU A N 1
ATOM 677 C CA . GLU A 1 85 ? -0.200 2.081 -11.934 1.00 88.44 85 GLU A CA 1
ATOM 678 C C . GLU A 1 85 ? -1.732 2.102 -11.994 1.00 88.44 85 GLU A C 1
ATOM 680 O O . GLU A 1 85 ? -2.418 1.506 -11.163 1.00 88.44 85 GLU A O 1
ATOM 685 N N . ALA A 1 86 ? -2.282 2.800 -12.991 1.00 84.50 86 ALA A N 1
ATOM 686 C CA . ALA A 1 86 ? -3.726 2.858 -13.231 1.00 84.50 86 ALA A CA 1
ATOM 687 C C . ALA A 1 86 ? -4.558 3.230 -11.982 1.00 84.50 86 ALA A C 1
ATOM 689 O O . ALA A 1 86 ? -5.625 2.655 -11.766 1.00 84.50 86 ALA A O 1
ATOM 690 N N . LEU A 1 87 ? -4.080 4.194 -11.174 1.00 84.56 87 LEU A N 1
ATOM 691 C CA . LEU A 1 87 ? -4.757 4.612 -9.944 1.00 84.56 87 LEU A CA 1
ATOM 692 C C . LEU A 1 87 ? -6.239 4.898 -10.208 1.00 84.56 87 LEU A C 1
ATOM 694 O O . LEU A 1 87 ? -6.591 5.821 -10.949 1.00 84.56 87 LEU A O 1
ATOM 698 N N . LYS A 1 88 ? -7.091 4.161 -9.502 1.00 87.44 88 LYS A N 1
ATOM 699 C CA . LYS A 1 88 ? -8.517 4.431 -9.389 1.00 87.44 88 LYS A CA 1
ATOM 700 C C . LYS A 1 88 ? -8.860 4.580 -7.919 1.00 87.44 88 LYS A C 1
ATOM 702 O O . LYS A 1 88 ? -8.426 3.797 -7.081 1.00 87.44 88 LYS A O 1
ATOM 707 N N . VAL A 1 89 ? -9.623 5.618 -7.612 1.00 89.75 89 VAL A N 1
ATOM 708 C CA . VAL A 1 89 ? -10.039 5.918 -6.246 1.00 89.75 89 VAL A CA 1
ATOM 709 C C . VAL A 1 89 ? -11.514 6.265 -6.211 1.00 89.75 89 VAL A C 1
ATOM 711 O O . VAL A 1 89 ? -12.062 6.784 -7.185 1.00 89.75 89 VAL A O 1
ATOM 714 N N . PHE A 1 90 ? -12.135 6.023 -5.067 1.00 90.56 90 PHE A N 1
ATOM 715 C CA . PHE A 1 90 ? -13.481 6.480 -4.760 1.00 90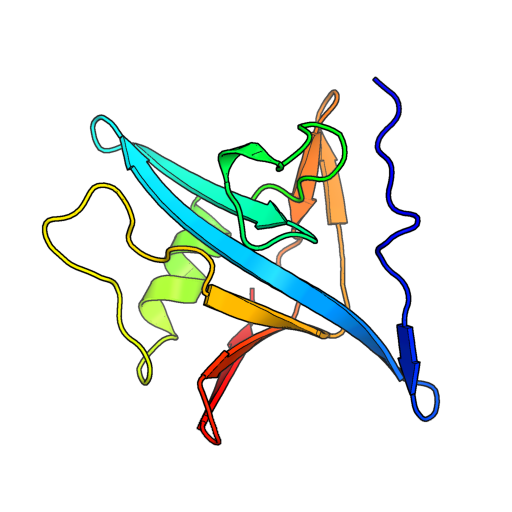.56 90 PHE A CA 1
ATOM 716 C C . PHE A 1 90 ? -13.482 7.207 -3.417 1.00 90.56 90 PHE A C 1
ATOM 718 O O . PHE A 1 90 ? -12.605 7.002 -2.577 1.00 90.56 90 PHE A O 1
ATOM 725 N N . GLN A 1 91 ? -14.451 8.096 -3.226 1.00 89.50 91 GLN A N 1
ATOM 726 C CA . GLN A 1 91 ? -14.583 8.871 -1.999 1.00 89.50 91 GLN A CA 1
ATOM 727 C C . GLN A 1 91 ? -15.752 8.341 -1.172 1.00 89.50 91 GLN A C 1
ATOM 729 O O . GLN A 1 91 ? -16.848 8.144 -1.698 1.00 89.50 91 GLN A O 1
ATOM 734 N N . VAL A 1 92 ? -15.518 8.159 0.125 1.00 91.31 92 VAL A N 1
ATOM 735 C CA . VAL A 1 92 ? -16.555 7.890 1.126 1.00 91.31 92 VAL A CA 1
ATOM 736 C C . VAL A 1 92 ? -16.393 8.935 2.218 1.00 91.31 92 VAL A C 1
ATOM 738 O O . VAL A 1 92 ? -15.325 9.039 2.817 1.00 91.31 92 VAL A O 1
ATOM 741 N N . GLU A 1 93 ? -17.437 9.733 2.436 1.00 88.62 93 GLU A N 1
ATOM 742 C CA . GLU A 1 93 ? -17.409 10.869 3.365 1.00 88.62 93 GLU A CA 1
ATOM 743 C C . GLU A 1 93 ? -16.231 11.817 3.062 1.00 88.62 93 GLU A C 1
ATOM 745 O O . GLU A 1 93 ? -16.168 12.410 1.981 1.00 88.62 93 GLU A O 1
ATOM 750 N N . ASP A 1 94 ? -15.290 11.976 3.990 1.00 86.25 94 ASP A N 1
ATOM 751 C CA . ASP A 1 94 ? -14.104 12.821 3.866 1.00 86.25 94 ASP A CA 1
ATOM 752 C C . ASP A 1 94 ? -12.807 12.035 3.597 1.00 86.25 94 ASP A C 1
ATOM 754 O O . ASP A 1 94 ? -11.713 12.601 3.675 1.00 86.25 94 ASP A O 1
ATOM 758 N N . LYS A 1 95 ? -12.925 10.753 3.224 1.00 90.06 95 LYS A N 1
ATOM 759 C CA . LYS A 1 95 ? -11.807 9.839 2.961 1.00 90.06 95 LYS A CA 1
ATOM 760 C C . LYS A 1 95 ? -11.786 9.351 1.516 1.00 90.06 95 LYS A C 1
ATOM 762 O O . LYS A 1 95 ? -12.823 9.130 0.892 1.00 90.06 95 LYS A O 1
ATOM 767 N N . ILE A 1 96 ? -10.578 9.144 0.996 1.00 91.75 96 ILE A N 1
ATOM 768 C CA . ILE A 1 96 ? -10.343 8.564 -0.331 1.00 91.75 96 ILE A CA 1
ATOM 769 C C . ILE A 1 96 ? -9.851 7.138 -0.171 1.00 91.75 96 ILE A C 1
ATOM 771 O O . ILE A 1 96 ? -8.890 6.908 0.554 1.00 91.75 96 ILE A O 1
ATOM 775 N N . TYR A 1 97 ? -10.472 6.211 -0.886 1.00 93.75 97 TYR A N 1
ATOM 776 C CA . TYR A 1 97 ? -10.134 4.798 -0.874 1.00 93.75 97 TYR A CA 1
ATOM 777 C C . TYR A 1 97 ? -9.596 4.347 -2.227 1.00 93.75 97 TYR A C 1
ATOM 779 O O . TYR A 1 97 ? -10.012 4.854 -3.272 1.00 93.75 97 TYR A O 1
ATOM 787 N N . LEU A 1 98 ? -8.684 3.379 -2.199 1.00 92.81 98 LEU A N 1
ATOM 788 C CA . LEU A 1 98 ? -8.192 2.707 -3.396 1.00 92.81 98 LEU A CA 1
ATOM 789 C C . LEU A 1 98 ? -9.265 1.769 -3.971 1.00 92.81 98 LEU A C 1
ATOM 791 O O . LEU A 1 98 ? -9.853 0.971 -3.244 1.00 92.81 98 LEU A O 1
ATOM 795 N N . ASP A 1 99 ? -9.514 1.860 -5.276 1.00 91.25 99 ASP A N 1
ATOM 796 C CA . ASP A 1 99 ? -10.455 0.997 -5.998 1.00 91.25 99 ASP A CA 1
ATOM 797 C C . ASP A 1 99 ? -9.783 -0.306 -6.464 1.00 91.25 99 ASP A C 1
ATOM 799 O O . ASP A 1 99 ? -8.605 -0.302 -6.841 1.00 91.25 99 ASP A O 1
ATOM 803 N N . LYS A 1 100 ? -10.582 -1.378 -6.527 1.00 85.94 100 LYS A N 1
ATOM 804 C CA . LYS A 1 100 ? -10.285 -2.752 -6.988 1.00 85.94 100 LYS A CA 1
ATOM 805 C C . LYS A 1 100 ? -9.926 -2.920 -8.475 1.00 85.94 100 LYS A C 1
ATOM 807 O O . LYS A 1 100 ? -10.290 -3.893 -9.129 1.00 85.94 100 LYS A O 1
ATOM 812 N N . ASN A 1 101 ? -9.366 -1.888 -9.077 1.00 86.56 101 ASN A N 1
ATOM 813 C CA . ASN A 1 101 ? -8.822 -1.935 -10.430 1.00 86.56 101 ASN A CA 1
ATOM 814 C C . ASN A 1 101 ? -7.491 -1.179 -10.506 1.00 86.56 101 ASN A C 1
ATOM 816 O O . ASN A 1 101 ? -7.019 -0.858 -11.600 1.00 86.56 101 ASN A O 1
ATOM 820 N N . SER A 1 102 ? -6.959 -0.805 -9.344 1.00 91.12 102 SER A N 1
ATOM 821 C CA . SER A 1 102 ? -5.653 -0.188 -9.214 1.00 91.12 102 SER A CA 1
ATOM 822 C C . SER A 1 102 ? -4.596 -1.277 -9.198 1.00 91.12 102 SER A C 1
ATOM 824 O O . SER A 1 102 ? -4.836 -2.403 -8.770 1.00 91.12 102 SER A O 1
ATOM 826 N N . ILE A 1 103 ? -3.402 -0.924 -9.645 1.00 93.19 103 ILE A N 1
ATOM 827 C CA . ILE A 1 103 ? -2.263 -1.828 -9.640 1.00 93.19 103 ILE A CA 1
ATOM 828 C C . ILE A 1 103 ? -1.244 -1.248 -8.675 1.00 93.19 103 ILE A C 1
ATOM 830 O O . ILE A 1 103 ? -0.786 -0.123 -8.875 1.00 93.19 103 ILE A O 1
ATOM 834 N N . ILE A 1 104 ? -0.880 -2.010 -7.650 1.00 94.44 104 ILE A N 1
ATOM 835 C CA . ILE A 1 104 ? 0.215 -1.664 -6.744 1.00 94.44 104 ILE A CA 1
ATOM 836 C C . ILE A 1 104 ? 1.427 -2.495 -7.143 1.00 94.44 104 ILE A C 1
ATOM 838 O O . ILE A 1 104 ? 1.336 -3.705 -7.275 1.00 94.44 104 ILE A O 1
ATOM 842 N N . ILE A 1 105 ? 2.573 -1.858 -7.323 1.00 94.44 105 ILE A N 1
ATOM 843 C CA . ILE A 1 105 ? 3.860 -2.527 -7.464 1.00 94.44 105 ILE A CA 1
ATOM 844 C C . ILE A 1 105 ? 4.626 -2.260 -6.176 1.00 94.44 105 ILE A C 1
ATOM 846 O O . ILE A 1 105 ? 5.017 -1.119 -5.930 1.00 94.44 105 ILE A O 1
ATOM 850 N N . LEU A 1 106 ? 4.811 -3.286 -5.353 1.00 95.00 106 LEU A N 1
ATOM 851 C CA . LEU A 1 106 ? 5.737 -3.238 -4.225 1.00 95.00 106 LEU A CA 1
ATOM 852 C C . LEU A 1 106 ? 7.163 -3.276 -4.771 1.00 95.00 106 LEU A C 1
ATOM 854 O O . LEU A 1 106 ? 7.415 -3.974 -5.758 1.00 95.00 106 LEU A O 1
ATOM 858 N N . TYR A 1 107 ? 8.085 -2.544 -4.157 1.00 93.25 107 TYR A N 1
ATOM 859 C CA . TYR A 1 107 ? 9.490 -2.639 -4.531 1.00 93.25 107 TYR A CA 1
ATOM 860 C C . TYR A 1 107 ? 10.425 -2.419 -3.347 1.00 93.25 107 TYR A C 1
ATOM 862 O O . TYR A 1 107 ? 10.207 -1.548 -2.504 1.00 93.25 107 TYR A O 1
ATOM 870 N N . GLU A 1 108 ? 11.517 -3.172 -3.340 1.00 89.31 108 GLU A N 1
ATOM 871 C CA . GLU A 1 108 ? 12.622 -3.018 -2.404 1.00 89.31 108 GLU A CA 1
ATOM 872 C C . GLU A 1 108 ? 13.917 -3.373 -3.139 1.00 89.31 108 GLU A C 1
ATOM 874 O O . GLU A 1 108 ? 14.027 -4.438 -3.741 1.00 89.31 108 GLU A O 1
ATOM 879 N N . ASN A 1 109 ? 14.906 -2.477 -3.108 1.00 88.56 109 ASN A N 1
ATOM 880 C CA . ASN A 1 109 ? 16.151 -2.628 -3.870 1.00 88.56 109 ASN A CA 1
ATOM 881 C C . ASN A 1 109 ? 15.886 -2.844 -5.378 1.00 88.56 109 ASN A C 1
ATOM 883 O O . ASN A 1 109 ? 15.276 -1.980 -6.010 1.00 88.56 109 ASN A O 1
ATOM 887 N N . ASP A 1 110 ? 16.353 -3.964 -5.935 1.00 89.31 110 ASP A N 1
ATOM 888 C CA . ASP A 1 110 ? 16.179 -4.343 -7.343 1.00 89.31 110 ASP A CA 1
ATOM 889 C C . ASP A 1 110 ? 14.949 -5.249 -7.572 1.00 89.31 110 ASP A C 1
ATOM 891 O O . ASP A 1 110 ? 14.626 -5.569 -8.719 1.00 89.31 110 ASP A O 1
ATOM 895 N N . ASP A 1 111 ? 14.244 -5.639 -6.503 1.00 91.06 111 ASP A N 1
ATOM 896 C CA . ASP A 1 111 ? 13.089 -6.530 -6.564 1.00 91.06 111 ASP A CA 1
ATOM 897 C C . ASP A 1 111 ? 11.779 -5.744 -6.663 1.00 91.06 111 ASP A C 1
ATOM 899 O O . ASP A 1 111 ? 11.588 -4.691 -6.047 1.00 91.06 111 ASP A O 1
ATOM 903 N N . THR A 1 112 ? 10.837 -6.282 -7.439 1.00 93.31 112 THR A N 1
ATOM 904 C CA . THR A 1 112 ? 9.496 -5.708 -7.599 1.00 93.31 112 THR A CA 1
ATOM 905 C C . THR A 1 112 ? 8.441 -6.807 -7.612 1.00 93.31 112 THR A C 1
ATOM 907 O O . THR A 1 112 ? 8.673 -7.873 -8.180 1.00 93.31 112 THR A O 1
ATOM 910 N N . GLN A 1 113 ? 7.269 -6.535 -7.036 1.00 94.00 113 GLN A N 1
ATOM 911 C CA . GLN A 1 113 ? 6.114 -7.435 -7.060 1.00 94.00 113 GLN A CA 1
ATOM 912 C C . GLN A 1 113 ? 4.866 -6.664 -7.473 1.00 94.00 113 GLN A C 1
ATOM 914 O O . GLN A 1 113 ? 4.502 -5.670 -6.845 1.00 94.00 113 GLN A O 1
ATOM 919 N N . LYS A 1 114 ? 4.192 -7.124 -8.529 1.00 94.81 114 LYS A N 1
ATOM 920 C CA . LYS A 1 114 ? 2.958 -6.511 -9.032 1.00 94.81 114 LYS A CA 1
ATOM 921 C C . LYS A 1 114 ? 1.738 -7.163 -8.385 1.00 94.81 114 LYS A C 1
ATOM 923 O O . LYS A 1 114 ? 1.570 -8.371 -8.468 1.00 94.81 114 LYS A O 1
ATOM 928 N N . ILE A 1 115 ? 0.868 -6.337 -7.819 1.00 93.69 115 ILE A N 1
ATOM 929 C CA . ILE A 1 115 ? -0.345 -6.717 -7.100 1.00 93.69 115 ILE A CA 1
ATOM 930 C C . ILE A 1 115 ? -1.545 -6.074 -7.786 1.00 93.69 115 ILE A C 1
ATOM 932 O O . ILE A 1 115 ? -1.587 -4.859 -8.017 1.00 93.69 115 ILE A O 1
ATOM 936 N N . LEU A 1 116 ? -2.531 -6.907 -8.106 1.00 93.50 116 LEU A N 1
ATOM 937 C CA . LEU A 1 116 ? -3.823 -6.465 -8.612 1.00 93.50 116 LEU A CA 1
ATOM 938 C C . LEU A 1 116 ? -4.791 -6.345 -7.436 1.00 93.50 116 LEU A C 1
ATOM 940 O O . LEU A 1 116 ? -5.082 -7.338 -6.769 1.00 93.50 116 LEU A O 1
ATOM 944 N N . ILE A 1 117 ? -5.267 -5.126 -7.193 1.00 91.19 117 ILE A N 1
ATOM 945 C CA . ILE A 1 117 ? -6.360 -4.846 -6.252 1.00 91.19 117 ILE A CA 1
ATOM 946 C C . ILE A 1 117 ? -7.670 -5.073 -6.993 1.00 91.19 117 ILE A C 1
ATOM 948 O O . ILE A 1 117 ? -7.740 -4.571 -8.135 1.00 91.19 117 ILE A O 1
#

Radius of gyration: 13.54 Å; chains: 1; bounding box: 34×33×39 Å

Secondary structure (DSSP, 8-state):
-----TTS-EEETTEEEEEEEEEEEEETTEEEEEEES-S-GGG--GGG-EEPPHHHHHHHHHH--SS-PPSSSSEEEEEEEEEEES--EEEETTEEEE-TT-EEEEEETTEEEEEE-